Protein AF-A0A535I5S8-F1 (afdb_monomer_lite)

Secondary structure (DSSP, 8-state):
-HHHHHHHHHHHHHHHGGGS-HHHHHHHHHHHH--S-TT-HHHHHHHHHHHHHHHS-HHHHHHHHHHHHHHHHHHHHTT---BTTTB-HHHHHHHHHHHHHHHHHHSPPPTT-TTHHHHHHHHHHHHHHHHHHHHHHHHHHHHHHHHHHHHHT-

Foldseek 3Di:
DLVVLLVVLVVLLVVLVVVDDPVLVVLLVCLQVDDLDPPCSNLVSLVVLLVCCQPHDVSSSLSSNSNSLSVVLSVLLVPDDADPDPGDSVNLSVQLSVQLSVCSHDPDQDPVSPPSSVSSNVRSVVRSVVVVVVVVVVVVVVVVVVVVVVVVVD

pLDDT: mean 86.58, std 10.65, range [49.81, 97.19]

Sequence (154 aa):
MAASLAADTREAFASARAGLAQFEVDLVVRARASTNDASGERDRLLESIVVAYRFGDRQLWAAVLLDLLTPAILERLRHFRPEPPAIDLEDVRAEFVVQVLEAAATMPLPPDLRFVERRMILRAGQGVRRWLRKERRWRGNCQTLESLAEKESK

Structure (mmCIF, N/CA/C/O backbone):
data_AF-A0A535I5S8-F1
#
_entry.id   AF-A0A535I5S8-F1
#
loop_
_atom_site.group_PDB
_atom_site.id
_atom_site.type_symbol
_atom_site.label_atom_id
_atom_site.label_alt_id
_atom_site.label_comp_id
_atom_site.label_asym_id
_atom_site.label_entity_id
_atom_site.label_seq_id
_atom_site.pdbx_PDB_ins_code
_atom_site.Cartn_x
_atom_site.Cartn_y
_atom_site.Cartn_z
_atom_site.occupancy
_atom_site.B_iso_or_equiv
_atom_site.auth_seq_id
_atom_site.auth_comp_id
_atom_site.auth_asym_id
_atom_site.auth_atom_id
_atom_site.pdbx_PDB_model_num
ATOM 1 N N . MET A 1 1 ? -7.526 -3.078 -17.805 1.00 54.72 1 MET A N 1
ATOM 2 C CA . MET A 1 1 ? -6.282 -3.224 -17.011 1.00 54.72 1 MET A CA 1
ATOM 3 C C . MET A 1 1 ? -6.355 -2.565 -15.632 1.00 54.72 1 MET A C 1
ATOM 5 O O . MET A 1 1 ? -6.162 -3.280 -14.665 1.00 54.72 1 MET A O 1
ATOM 9 N N . ALA A 1 2 ? -6.738 -1.285 -15.482 1.00 56.94 2 ALA A N 1
ATOM 10 C CA . ALA A 1 2 ? -7.005 -0.693 -14.149 1.00 56.94 2 ALA A CA 1
ATOM 11 C C . ALA A 1 2 ? -8.062 -1.465 -13.323 1.00 56.94 2 ALA A C 1
ATOM 13 O O . ALA A 1 2 ? -8.002 -1.487 -12.097 1.00 56.94 2 ALA A O 1
ATOM 14 N N . ALA A 1 3 ? -8.994 -2.133 -14.012 1.00 61.84 3 ALA A N 1
ATOM 15 C CA . ALA A 1 3 ? -10.001 -2.996 -13.407 1.00 61.84 3 ALA A CA 1
ATOM 16 C C . ALA A 1 3 ? -9.427 -4.244 -12.708 1.00 61.84 3 ALA A C 1
ATOM 18 O O . ALA A 1 3 ? -10.045 -4.687 -11.751 1.00 61.84 3 ALA A O 1
ATOM 19 N N . SER A 1 4 ? -8.270 -4.780 -13.138 1.00 82.44 4 SER A N 1
ATOM 20 C CA . SER A 1 4 ? -7.675 -5.963 -12.488 1.00 82.44 4 SER A CA 1
ATOM 21 C C . SER A 1 4 ? -7.113 -5.582 -11.126 1.00 82.44 4 SER A C 1
ATOM 23 O O . SER A 1 4 ? -7.610 -6.094 -10.142 1.00 82.44 4 SER A O 1
ATOM 25 N N . LEU A 1 5 ? -6.229 -4.577 -11.025 1.00 82.88 5 LEU A N 1
ATOM 26 C CA . LEU A 1 5 ? -5.654 -4.203 -9.722 1.00 82.88 5 LEU A CA 1
ATOM 27 C C . LEU A 1 5 ? -6.728 -3.882 -8.672 1.00 82.88 5 LEU A C 1
ATOM 29 O O . LEU A 1 5 ? -6.609 -4.306 -7.532 1.00 82.88 5 LEU A O 1
ATOM 33 N N . ALA A 1 6 ? -7.772 -3.139 -9.052 1.00 86.94 6 ALA A N 1
ATOM 34 C CA . ALA A 1 6 ? -8.847 -2.801 -8.126 1.00 86.94 6 ALA A CA 1
ATOM 35 C C . ALA A 1 6 ? -9.753 -3.983 -7.765 1.00 86.94 6 ALA A C 1
ATOM 37 O O . ALA A 1 6 ? -10.361 -3.961 -6.699 1.00 86.94 6 ALA A O 1
ATOM 38 N N . ALA A 1 7 ? -9.889 -4.981 -8.640 1.00 87.56 7 ALA A N 1
ATOM 39 C CA . ALA A 1 7 ? -10.569 -6.224 -8.300 1.00 87.56 7 ALA A CA 1
ATOM 40 C C . ALA A 1 7 ? -9.692 -7.068 -7.365 1.00 87.56 7 ALA A C 1
ATOM 42 O O . ALA A 1 7 ? -10.161 -7.455 -6.299 1.00 87.56 7 ALA A O 1
ATOM 43 N N . ASP A 1 8 ? -8.412 -7.231 -7.707 1.00 89.44 8 ASP A N 1
ATOM 44 C CA . ASP A 1 8 ? -7.434 -8.033 -6.970 1.00 89.44 8 ASP A CA 1
ATOM 45 C C . ASP A 1 8 ? -7.278 -7.530 -5.524 1.00 89.44 8 ASP A C 1
ATOM 47 O O . ASP A 1 8 ? -7.319 -8.309 -4.572 1.00 89.44 8 ASP A O 1
ATOM 51 N N . THR A 1 9 ? -7.159 -6.210 -5.319 1.00 90.50 9 THR A N 1
ATOM 52 C CA . THR A 1 9 ? -7.029 -5.641 -3.966 1.00 90.50 9 THR A CA 1
ATOM 53 C C . THR A 1 9 ? -8.321 -5.728 -3.162 1.00 90.50 9 THR A C 1
ATOM 55 O O . THR A 1 9 ? -8.268 -5.984 -1.958 1.00 90.50 9 THR A O 1
ATOM 58 N N . ARG A 1 10 ? -9.487 -5.590 -3.806 1.00 89.06 10 ARG A N 1
ATOM 59 C CA . ARG A 1 10 ? -10.785 -5.779 -3.140 1.00 89.06 10 ARG A CA 1
ATOM 60 C C . ARG A 1 10 ? -11.012 -7.224 -2.725 1.00 89.06 10 ARG A C 1
ATOM 62 O O . ARG A 1 10 ? -11.540 -7.454 -1.642 1.00 89.06 10 ARG A O 1
ATOM 69 N N . GLU A 1 11 ? -10.642 -8.182 -3.569 1.00 90.62 11 GLU A N 1
ATOM 70 C CA . GLU A 1 11 ? -10.750 -9.612 -3.275 1.00 90.62 11 GLU A CA 1
ATOM 71 C C . GLU A 1 11 ? -9.792 -10.018 -2.149 1.00 90.62 11 GLU A C 1
ATOM 73 O O . GLU A 1 11 ? -10.197 -10.687 -1.192 1.00 90.62 11 GLU A O 1
ATOM 78 N N . ALA A 1 12 ? -8.551 -9.524 -2.197 1.00 89.81 12 ALA A N 1
ATOM 79 C CA . ALA A 1 12 ? -7.588 -9.702 -1.117 1.00 89.81 12 ALA A CA 1
ATOM 80 C C . ALA A 1 12 ? -8.119 -9.126 0.204 1.00 89.81 12 ALA A C 1
ATOM 82 O O . ALA A 1 12 ? -8.054 -9.791 1.238 1.00 89.81 12 ALA A O 1
ATOM 83 N N . PHE A 1 13 ? -8.707 -7.924 0.181 1.00 90.81 13 PHE A N 1
ATOM 84 C CA . PHE A 1 13 ? -9.339 -7.347 1.365 1.00 90.81 13 PHE A CA 1
ATOM 85 C C . PHE A 1 13 ? -10.549 -8.160 1.841 1.00 90.81 13 PHE A C 1
ATOM 87 O O . PHE A 1 13 ? -10.702 -8.368 3.041 1.00 90.81 13 PHE A O 1
ATOM 94 N N . ALA A 1 14 ? -11.407 -8.635 0.935 1.00 90.94 14 ALA A N 1
ATOM 95 C CA . ALA A 1 14 ? -12.563 -9.453 1.296 1.00 90.94 14 ALA A CA 1
ATOM 96 C C . ALA A 1 14 ? -12.139 -10.736 2.028 1.00 90.94 14 ALA A C 1
ATOM 98 O O . ALA A 1 14 ? -12.764 -11.103 3.022 1.00 90.94 14 ALA A O 1
ATOM 99 N N . SER A 1 15 ? -11.039 -11.351 1.589 1.00 90.56 15 SER A N 1
ATOM 100 C CA . SER A 1 15 ? -10.436 -12.515 2.247 1.00 90.56 15 SER A CA 1
ATOM 101 C C . SER A 1 15 ? -9.816 -12.149 3.601 1.00 90.56 15 SER A C 1
ATOM 103 O O . SER A 1 15 ? -10.066 -12.818 4.602 1.00 90.56 15 SER A O 1
ATOM 105 N N . ALA A 1 16 ? -9.064 -11.046 3.663 1.00 90.12 16 ALA A N 1
ATOM 106 C CA . ALA A 1 16 ? -8.422 -10.557 4.885 1.00 90.12 16 ALA A CA 1
ATOM 107 C C . ALA A 1 16 ? -9.427 -10.117 5.962 1.00 90.12 16 ALA A C 1
ATOM 109 O O . ALA A 1 16 ? -9.161 -10.252 7.155 1.00 90.12 16 ALA A O 1
ATOM 110 N N . ARG A 1 17 ? -10.608 -9.633 5.557 1.00 90.19 17 ARG A N 1
ATOM 111 C CA . ARG A 1 17 ? -11.662 -9.158 6.462 1.00 90.19 17 ARG A CA 1
ATOM 112 C C . ARG A 1 17 ? -12.113 -10.223 7.459 1.00 90.19 17 ARG A C 1
ATOM 114 O O . ARG A 1 17 ? -12.493 -9.864 8.566 1.00 90.19 17 ARG A O 1
ATOM 121 N N . ALA A 1 18 ? -12.061 -11.504 7.096 1.00 89.81 18 ALA A N 1
ATOM 122 C CA . ALA A 1 18 ? -12.415 -12.596 8.003 1.00 89.81 18 ALA A CA 1
ATOM 123 C C . ALA A 1 18 ? -11.459 -12.721 9.206 1.00 89.81 18 ALA A C 1
ATOM 125 O O . ALA A 1 18 ? -11.855 -13.253 10.238 1.00 89.81 18 ALA A O 1
ATOM 126 N N . GLY A 1 19 ? -10.222 -12.228 9.080 1.00 89.62 19 GLY A N 1
ATOM 127 C CA . GLY A 1 19 ? -9.234 -12.208 10.160 1.00 89.62 19 GLY A CA 1
ATOM 128 C C . GLY A 1 19 ? -9.250 -10.935 11.011 1.00 89.62 19 GLY A C 1
ATOM 129 O O . GLY A 1 19 ? -8.500 -10.863 11.978 1.00 89.62 19 GLY A O 1
ATOM 130 N N . LEU A 1 20 ? -10.067 -9.937 10.657 1.00 91.50 20 LEU A N 1
ATOM 131 C CA . LEU A 1 20 ? -10.168 -8.674 11.389 1.00 91.50 20 LEU A CA 1
ATOM 132 C C . LEU A 1 20 ? -11.201 -8.759 12.511 1.00 91.50 20 LEU A C 1
ATOM 134 O O . LEU A 1 20 ? -12.319 -9.244 12.319 1.00 91.50 20 LEU A O 1
ATOM 138 N N . ALA A 1 21 ? -10.870 -8.187 13.663 1.00 93.38 21 ALA A N 1
ATOM 139 C CA . ALA A 1 21 ? -11.846 -7.912 14.704 1.00 93.38 21 ALA A CA 1
ATOM 140 C C . ALA A 1 21 ? -12.815 -6.798 14.268 1.00 93.38 21 ALA A C 1
ATOM 142 O O . ALA A 1 21 ? -12.489 -5.943 13.441 1.00 93.38 21 ALA A O 1
ATOM 143 N N . GLN A 1 22 ? -14.010 -6.752 14.867 1.00 91.12 22 GLN A N 1
ATOM 144 C CA . GLN A 1 22 ? -15.048 -5.789 14.473 1.00 91.12 22 GLN A CA 1
ATOM 145 C C . GLN A 1 22 ? -14.568 -4.329 14.542 1.00 91.12 22 GLN A C 1
ATOM 147 O O . GLN A 1 22 ? -14.812 -3.562 13.616 1.00 91.12 22 GLN A O 1
ATOM 152 N N . PHE A 1 23 ? -13.822 -3.958 15.588 1.00 92.06 23 PHE A N 1
ATOM 153 C CA . PHE A 1 23 ? -13.296 -2.596 15.727 1.00 92.06 23 PHE A CA 1
ATOM 154 C C . PHE A 1 23 ? -12.279 -2.234 14.627 1.00 92.06 23 PHE A C 1
ATOM 156 O O . PHE A 1 23 ? -12.177 -1.073 14.232 1.00 92.06 23 PHE A O 1
ATOM 163 N N . GLU A 1 24 ? -11.538 -3.215 14.105 1.00 93.94 24 GLU A N 1
ATOM 164 C CA . GLU A 1 24 ? -10.590 -3.026 13.005 1.00 93.94 24 GLU A CA 1
ATOM 165 C C . GLU A 1 24 ? -11.328 -2.894 11.670 1.00 93.94 24 GLU A C 1
ATOM 167 O O . GLU A 1 24 ? -10.976 -2.059 10.839 1.00 93.94 24 GLU A O 1
ATOM 172 N N . VAL A 1 25 ? -12.409 -3.656 11.479 1.00 92.06 25 VAL A N 1
ATOM 173 C CA . VAL A 1 25 ? -13.310 -3.474 10.333 1.00 92.06 25 VAL A CA 1
ATOM 174 C C . VAL A 1 25 ? -13.904 -2.063 10.342 1.00 92.06 25 VAL A C 1
ATOM 176 O O . VAL A 1 25 ? -13.891 -1.389 9.310 1.00 92.06 25 VAL A O 1
ATOM 179 N N . ASP A 1 26 ? -14.367 -1.586 11.498 1.00 92.75 26 ASP A N 1
ATOM 180 C CA . ASP A 1 26 ? -14.935 -0.243 11.647 1.00 92.75 26 ASP A CA 1
ATOM 181 C C . ASP A 1 26 ? -13.895 0.850 11.346 1.00 92.75 26 ASP A C 1
ATOM 183 O O . ASP A 1 26 ? -14.205 1.834 10.665 1.00 92.75 26 ASP A O 1
ATOM 187 N N . LEU A 1 27 ? -12.641 0.656 11.778 1.00 93.44 27 LEU A N 1
ATOM 188 C CA . LEU A 1 27 ? -11.513 1.525 11.428 1.00 93.44 27 LEU A CA 1
ATOM 189 C C . LEU A 1 27 ? -11.348 1.637 9.904 1.00 93.44 27 LEU A C 1
ATOM 191 O O . LEU A 1 27 ? -11.249 2.746 9.375 1.00 93.44 27 LEU A O 1
ATOM 195 N N . VAL A 1 28 ? -11.363 0.509 9.187 1.00 92.38 28 VAL A N 1
ATOM 196 C CA . VAL A 1 28 ? -11.208 0.482 7.722 1.00 92.38 28 VAL A CA 1
ATOM 197 C C . VAL A 1 28 ? -12.399 1.125 7.013 1.00 92.38 28 VAL A C 1
ATOM 199 O O . VAL A 1 28 ? -12.214 1.885 6.060 1.00 92.38 28 VAL A O 1
ATOM 202 N N . VAL A 1 29 ? -13.625 0.870 7.475 1.00 91.50 29 VAL A N 1
ATOM 203 C CA . VAL A 1 29 ? -14.835 1.489 6.909 1.00 91.50 29 VAL A CA 1
ATOM 204 C C . VAL A 1 29 ? -14.781 3.009 7.055 1.00 91.50 29 VAL A C 1
ATOM 206 O O . VAL A 1 29 ? -15.020 3.726 6.081 1.00 91.50 29 VAL A O 1
ATOM 209 N N . ARG A 1 30 ? -14.386 3.514 8.229 1.00 92.00 30 ARG A N 1
ATOM 210 C CA . ARG A 1 30 ? -14.181 4.952 8.453 1.00 92.00 30 ARG A CA 1
ATOM 211 C C . ARG A 1 30 ? -13.059 5.511 7.584 1.00 92.00 30 ARG A C 1
ATOM 213 O O . ARG A 1 30 ? -13.208 6.587 7.009 1.00 92.00 30 ARG A O 1
ATOM 220 N N . ALA A 1 31 ? -11.959 4.775 7.427 1.00 91.25 31 ALA A N 1
ATOM 221 C CA . ALA A 1 31 ? -10.864 5.182 6.552 1.00 91.25 31 ALA A CA 1
ATOM 222 C C . ALA A 1 31 ? -11.322 5.297 5.090 1.00 91.25 31 ALA A C 1
ATOM 224 O O . ALA A 1 31 ? -10.929 6.235 4.407 1.00 91.25 31 ALA A O 1
ATOM 225 N N . ARG A 1 32 ? -12.196 4.404 4.607 1.00 88.06 32 ARG A N 1
ATOM 226 C CA . ARG A 1 32 ? -12.787 4.500 3.259 1.00 88.06 32 ARG A CA 1
ATOM 227 C C . ARG A 1 32 ? -13.765 5.666 3.112 1.00 88.06 32 ARG A C 1
ATOM 229 O O . ARG A 1 32 ? -13.790 6.286 2.055 1.00 88.06 32 ARG A O 1
ATOM 236 N N . ALA A 1 33 ? -14.580 5.925 4.134 1.00 87.44 33 ALA A N 1
ATOM 237 C CA . ALA A 1 33 ? -15.602 6.970 4.101 1.00 87.44 33 ALA A CA 1
ATOM 238 C C . ALA A 1 33 ? -15.020 8.383 4.278 1.00 87.44 33 ALA A C 1
ATOM 240 O O . ALA A 1 33 ? -15.576 9.348 3.757 1.00 87.44 33 ALA A O 1
ATOM 241 N N . SER A 1 34 ? -13.903 8.509 4.999 1.00 84.81 34 SER A N 1
ATOM 242 C CA . SER A 1 34 ? -13.230 9.790 5.208 1.00 84.81 34 SER A CA 1
ATOM 243 C C . SER A 1 34 ? -12.589 10.316 3.922 1.00 84.81 34 SER A C 1
ATOM 245 O O . SER A 1 34 ? -11.951 9.587 3.154 1.00 84.81 34 SER A O 1
ATOM 247 N N . THR A 1 35 ? -12.730 11.623 3.706 1.00 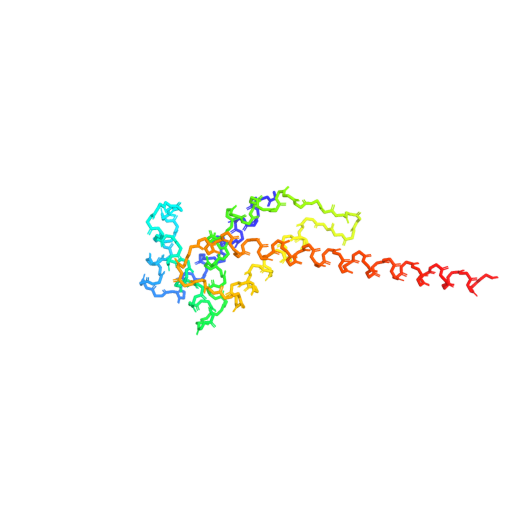75.50 35 THR A N 1
ATOM 248 C CA . THR A 1 35 ? -12.024 12.349 2.645 1.00 75.50 35 THR A CA 1
ATOM 249 C C . THR A 1 35 ? -10.794 13.056 3.222 1.00 75.50 35 THR A C 1
ATOM 251 O O . THR A 1 35 ? -10.663 13.199 4.436 1.00 75.50 35 THR A O 1
ATOM 254 N N . ASN A 1 36 ? -9.861 13.484 2.363 1.00 64.88 36 ASN A N 1
ATOM 255 C CA . ASN A 1 36 ? -8.724 14.333 2.758 1.00 64.88 36 ASN A CA 1
ATOM 256 C C . ASN A 1 36 ? -9.193 15.781 3.016 1.00 64.88 36 ASN A C 1
ATOM 258 O O . ASN A 1 36 ? -8.734 16.718 2.361 1.00 64.88 36 ASN A O 1
ATOM 262 N N . ASP A 1 37 ? -10.160 15.957 3.911 1.00 66.75 37 ASP A N 1
ATOM 263 C CA . ASP A 1 37 ? -10.636 17.268 4.331 1.00 66.75 37 ASP A CA 1
ATOM 264 C C . ASP A 1 37 ? -9.707 17.892 5.392 1.00 66.75 37 ASP A C 1
ATOM 266 O O . ASP A 1 37 ? -8.719 17.301 5.841 1.00 66.75 37 ASP A O 1
ATOM 270 N N . ALA A 1 38 ? -10.007 19.127 5.794 1.00 63.00 38 ALA A N 1
ATOM 271 C CA . ALA A 1 38 ? -9.182 19.875 6.741 1.00 63.00 38 ALA A CA 1
ATOM 272 C C . ALA A 1 38 ? -9.097 19.234 8.145 1.00 63.00 38 ALA A C 1
ATOM 274 O O . ALA A 1 38 ? -8.257 19.654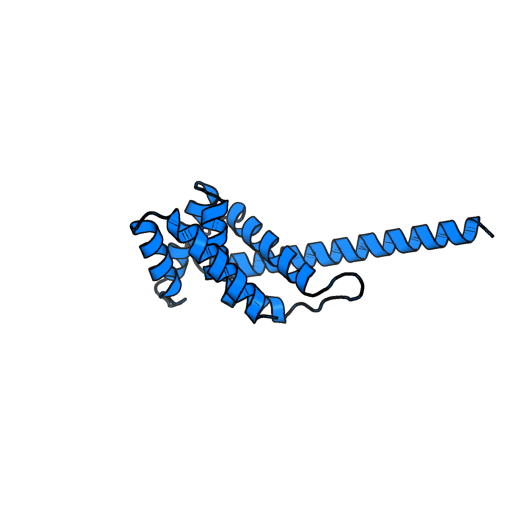 8.943 1.00 63.00 38 ALA A O 1
ATOM 275 N N . SER A 1 39 ? -9.934 18.236 8.463 1.00 73.06 39 SER A N 1
ATOM 276 C CA . SER A 1 39 ? -9.974 17.601 9.786 1.00 73.06 39 SER A CA 1
ATOM 277 C C . SER A 1 39 ? -8.742 16.732 10.074 1.00 73.06 39 SER A C 1
ATOM 279 O O . SER A 1 39 ? -8.407 16.498 11.242 1.00 73.06 39 SER A O 1
ATOM 281 N N . GLY A 1 40 ? -8.062 16.251 9.024 1.00 82.44 40 GLY A N 1
ATOM 282 C CA . GLY A 1 40 ? -6.964 15.288 9.139 1.00 82.44 40 GLY A CA 1
ATOM 283 C C . GLY A 1 40 ? -7.409 13.911 9.645 1.00 82.44 40 GLY A C 1
ATOM 284 O O . GLY A 1 40 ? -6.568 13.114 10.056 1.00 82.44 40 GLY A O 1
ATOM 285 N N . GLU A 1 41 ? -8.714 13.613 9.652 1.00 87.50 41 GLU A N 1
ATOM 286 C CA . GLU A 1 41 ? -9.235 12.329 10.127 1.00 87.50 41 GLU A CA 1
ATOM 287 C C . GLU A 1 41 ? -8.694 11.164 9.292 1.00 87.50 41 GLU A C 1
ATOM 289 O O . GLU A 1 41 ? -8.173 10.198 9.854 1.00 87.50 41 GLU A O 1
ATOM 294 N N . ARG A 1 42 ? -8.736 11.279 7.959 1.00 89.56 42 ARG A N 1
ATOM 295 C CA . ARG A 1 42 ? -8.220 10.246 7.048 1.00 89.56 42 ARG A CA 1
ATOM 296 C C . ARG A 1 42 ? -6.755 9.916 7.320 1.00 89.56 42 ARG A C 1
ATOM 298 O O . ARG A 1 42 ? -6.374 8.750 7.321 1.00 89.56 42 ARG A O 1
ATOM 305 N N . ASP A 1 43 ? -5.952 10.935 7.585 1.00 90.69 43 ASP A N 1
ATOM 306 C CA . ASP A 1 43 ? -4.529 10.800 7.876 1.00 90.69 43 ASP A CA 1
ATOM 307 C C . ASP A 1 43 ? -4.273 10.028 9.187 1.00 90.69 43 ASP A C 1
ATOM 309 O O . ASP A 1 43 ? -3.432 9.130 9.208 1.00 90.69 43 ASP A O 1
ATOM 313 N N . ARG A 1 44 ? -5.042 10.296 10.254 1.00 91.00 44 ARG A N 1
ATOM 314 C CA . ARG A 1 44 ? -4.962 9.547 11.530 1.00 91.00 44 ARG A CA 1
ATOM 315 C C . ARG A 1 44 ? -5.442 8.102 11.392 1.00 91.00 44 ARG A C 1
ATOM 317 O O . ARG A 1 44 ? -4.879 7.185 11.991 1.00 91.00 44 ARG A O 1
ATOM 324 N N . LEU A 1 45 ? -6.492 7.885 10.601 1.00 93.69 45 LEU A N 1
ATOM 325 C CA . LEU A 1 45 ? -6.994 6.541 10.315 1.00 93.69 45 LEU A CA 1
ATOM 326 C C . LEU A 1 45 ? -5.953 5.741 9.522 1.00 93.69 45 LEU A C 1
ATOM 328 O O . LEU A 1 45 ? -5.647 4.607 9.880 1.00 93.69 45 LEU A O 1
ATOM 332 N N . LEU A 1 46 ? -5.350 6.346 8.494 1.00 93.88 46 LEU A N 1
ATOM 333 C CA . LEU A 1 46 ? -4.263 5.733 7.731 1.00 93.88 46 LEU A CA 1
ATOM 334 C C . LEU A 1 46 ? -3.031 5.462 8.591 1.00 93.88 46 LEU A C 1
ATOM 336 O O . LEU A 1 46 ? -2.422 4.408 8.443 1.00 93.88 46 LEU A O 1
ATOM 340 N N . GLU A 1 47 ? -2.675 6.367 9.499 1.00 93.44 47 GLU A N 1
ATOM 341 C CA . GLU A 1 47 ? -1.603 6.136 10.466 1.00 93.44 47 GLU A CA 1
ATOM 342 C C . GLU A 1 47 ? -1.869 4.877 11.298 1.00 93.44 47 GLU A C 1
ATOM 344 O O . GLU A 1 47 ? -1.019 3.992 11.353 1.00 93.44 47 GLU A O 1
ATOM 349 N N . SER A 1 48 ? -3.066 4.762 11.879 1.00 94.62 48 SER A N 1
ATOM 350 C CA . SER A 1 48 ? -3.462 3.602 12.687 1.00 94.62 48 SER A CA 1
ATOM 351 C C . SER A 1 48 ? -3.330 2.297 11.896 1.00 94.62 48 SER A C 1
ATOM 353 O O . SER A 1 48 ? -2.815 1.303 12.405 1.00 94.62 48 SER A O 1
ATOM 355 N N . ILE A 1 49 ? -3.715 2.317 10.619 1.00 95.56 49 ILE A N 1
ATOM 356 C CA . ILE A 1 49 ? -3.603 1.171 9.708 1.00 95.56 49 ILE A CA 1
ATOM 357 C C . ILE A 1 49 ? -2.138 0.862 9.369 1.00 95.56 49 ILE A C 1
ATOM 359 O O . ILE A 1 49 ? -1.751 -0.302 9.321 1.00 95.56 49 ILE A O 1
ATOM 363 N N . VAL A 1 50 ? -1.293 1.880 9.181 1.00 95.75 50 VAL A N 1
ATOM 364 C CA . VAL A 1 50 ? 0.155 1.704 8.969 1.00 95.75 50 VAL A CA 1
ATOM 365 C C . VAL A 1 50 ? 0.829 1.127 10.216 1.00 95.75 50 VAL A C 1
ATOM 367 O O . VAL A 1 50 ? 1.694 0.261 10.099 1.00 95.75 50 VAL A O 1
ATOM 370 N N . VAL A 1 51 ? 0.440 1.571 11.411 1.00 95.25 51 VAL A N 1
ATOM 371 C CA . VAL A 1 51 ? 0.928 1.018 12.682 1.00 95.25 51 VAL A CA 1
ATOM 372 C C . VAL A 1 51 ? 0.506 -0.445 12.810 1.00 95.25 51 VAL A C 1
ATOM 374 O O . VAL A 1 51 ? 1.356 -1.298 13.067 1.00 95.25 51 VAL A O 1
ATOM 377 N N . ALA A 1 52 ? -0.761 -0.761 12.539 1.00 95.75 52 ALA A N 1
ATOM 378 C CA . ALA A 1 52 ? -1.253 -2.135 12.551 1.00 95.75 52 ALA A CA 1
ATOM 379 C C . ALA A 1 52 ? -0.523 -3.019 11.523 1.00 95.75 52 ALA A C 1
ATOM 381 O O . ALA A 1 52 ? -0.126 -4.135 11.841 1.00 95.75 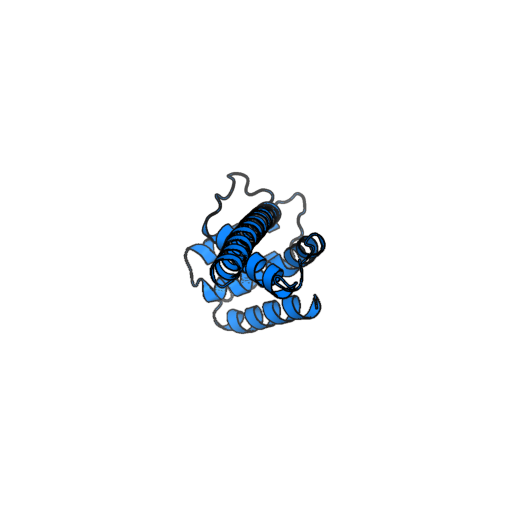52 ALA A O 1
ATOM 382 N N . TYR A 1 53 ? -0.214 -2.487 10.337 1.00 96.75 53 TYR A N 1
ATOM 383 C CA . TYR A 1 53 ? 0.619 -3.170 9.346 1.00 96.75 53 TYR A CA 1
ATOM 384 C C . TYR A 1 53 ? 2.051 -3.438 9.832 1.00 96.75 53 TYR A C 1
ATOM 386 O O . TYR A 1 53 ? 2.617 -4.492 9.549 1.00 96.75 53 TYR A O 1
ATOM 394 N N . ARG A 1 54 ? 2.664 -2.510 10.571 1.00 96.38 54 ARG A N 1
ATOM 395 C CA . ARG A 1 54 ? 4.047 -2.669 11.055 1.00 96.38 54 ARG A CA 1
ATOM 396 C C . ARG A 1 54 ? 4.183 -3.703 12.161 1.00 96.38 54 ARG A C 1
ATOM 398 O O . ARG A 1 54 ? 5.194 -4.408 12.184 1.00 96.38 54 ARG A O 1
ATOM 405 N N . PHE A 1 55 ? 3.210 -3.744 13.068 1.00 95.31 55 PHE A N 1
ATOM 406 C CA . PHE A 1 55 ? 3.308 -4.481 14.330 1.00 95.31 55 PHE A CA 1
ATOM 407 C C . PHE A 1 55 ? 2.330 -5.656 14.456 1.00 95.31 55 PHE A C 1
ATOM 409 O O . PHE A 1 55 ? 2.480 -6.457 15.373 1.00 95.31 55 PHE A O 1
ATOM 416 N N . GLY A 1 56 ? 1.346 -5.767 13.564 1.00 92.75 56 GLY A N 1
ATOM 417 C CA . GLY A 1 56 ? 0.376 -6.859 13.520 1.00 92.75 56 GLY A CA 1
ATOM 418 C C . GLY A 1 56 ? 0.660 -7.875 12.412 1.00 92.75 56 GLY A C 1
ATOM 419 O O . GLY A 1 56 ? 1.791 -8.024 11.942 1.00 92.75 56 GLY A O 1
ATOM 420 N N . ASP A 1 57 ? -0.393 -8.571 11.977 1.00 94.06 57 ASP A N 1
ATOM 421 C CA . ASP A 1 57 ? -0.329 -9.493 10.841 1.00 94.06 57 ASP A CA 1
ATOM 422 C C . ASP A 1 57 ? -0.116 -8.718 9.532 1.00 94.06 57 ASP A C 1
ATOM 424 O O . ASP A 1 57 ? -1.028 -8.100 8.974 1.00 94.06 57 ASP A O 1
ATOM 428 N N . ARG A 1 58 ? 1.120 -8.755 9.030 1.00 93.62 58 ARG A N 1
ATOM 429 C CA . ARG A 1 58 ? 1.514 -8.039 7.813 1.00 93.62 58 ARG A CA 1
ATOM 430 C C . ARG A 1 58 ? 0.711 -8.452 6.593 1.00 93.62 58 ARG A C 1
ATOM 432 O O . ARG A 1 58 ? 0.441 -7.593 5.760 1.00 93.62 58 ARG A O 1
ATOM 439 N N . GLN A 1 59 ? 0.370 -9.730 6.451 1.00 92.31 59 GLN A N 1
ATOM 440 C CA . GLN A 1 59 ? -0.331 -10.208 5.264 1.00 92.31 59 GLN A CA 1
ATOM 441 C C . GLN A 1 59 ? -1.762 -9.678 5.254 1.00 92.31 59 GLN A C 1
ATOM 443 O O . GLN A 1 59 ? -2.225 -9.156 4.237 1.00 92.31 59 GLN A O 1
ATOM 448 N N . LEU A 1 60 ? -2.419 -9.735 6.411 1.00 94.88 60 LEU A N 1
ATOM 449 C CA . LEU A 1 60 ? -3.752 -9.189 6.595 1.00 94.88 60 LEU A CA 1
ATOM 450 C C . LEU A 1 60 ? -3.766 -7.680 6.318 1.00 94.88 60 LEU A C 1
ATOM 452 O O . LEU A 1 60 ? -4.533 -7.186 5.488 1.00 94.88 60 LEU A O 1
ATOM 456 N N . TRP A 1 61 ? -2.898 -6.930 6.998 1.00 96.12 61 TRP A N 1
ATOM 457 C CA . TRP A 1 61 ? -2.914 -5.470 6.933 1.00 96.12 61 TRP A CA 1
ATOM 458 C C . TRP A 1 61 ? -2.352 -4.919 5.618 1.00 96.12 61 TRP A C 1
ATOM 460 O O . TRP A 1 61 ? -2.733 -3.821 5.212 1.00 96.12 61 TRP A O 1
ATOM 470 N N . ALA A 1 62 ? -1.521 -5.682 4.897 1.00 96.06 62 ALA A N 1
ATOM 471 C CA . ALA A 1 62 ? -1.132 -5.352 3.527 1.00 96.06 62 ALA A CA 1
ATOM 472 C C . ALA A 1 62 ? -2.351 -5.304 2.600 1.00 96.06 62 ALA A C 1
ATOM 474 O O . ALA A 1 62 ? -2.490 -4.352 1.834 1.00 96.06 62 ALA A O 1
ATOM 475 N N . ALA A 1 63 ? -3.257 -6.284 2.690 1.00 95.50 63 ALA A N 1
ATOM 476 C CA . ALA A 1 63 ? -4.470 -6.308 1.873 1.00 95.50 63 ALA A CA 1
ATOM 477 C C . ALA A 1 63 ? -5.366 -5.090 2.156 1.00 95.50 63 ALA A C 1
ATOM 479 O O . ALA A 1 63 ? -5.833 -4.432 1.227 1.00 95.50 63 ALA A O 1
ATOM 480 N N . VAL A 1 64 ? -5.531 -4.738 3.436 1.00 95.38 64 VAL A N 1
ATOM 481 C CA . VAL A 1 64 ? -6.259 -3.534 3.873 1.00 95.38 64 VAL A CA 1
ATOM 482 C C . VAL A 1 64 ? -5.637 -2.261 3.296 1.00 95.38 64 VAL A C 1
ATOM 484 O O . VAL A 1 64 ? -6.330 -1.422 2.717 1.00 95.38 64 VAL A O 1
ATOM 487 N N . LEU A 1 65 ? -4.322 -2.109 3.449 1.00 95.88 65 LEU A N 1
ATOM 488 C CA . LEU A 1 65 ? -3.597 -0.915 3.032 1.00 95.88 65 LEU A CA 1
ATOM 489 C C . LEU A 1 65 ? -3.618 -0.751 1.507 1.00 95.88 65 LEU A C 1
ATOM 491 O O . LEU A 1 65 ? -3.839 0.353 1.009 1.00 95.88 65 LEU A O 1
ATOM 495 N N . LEU A 1 66 ? -3.443 -1.838 0.754 1.00 95.69 66 LEU A N 1
ATOM 496 C CA . LEU A 1 66 ? -3.488 -1.802 -0.706 1.00 95.69 66 LEU A CA 1
ATOM 497 C C . LEU A 1 66 ? -4.877 -1.470 -1.234 1.00 95.69 66 LEU A C 1
ATOM 499 O O . LEU A 1 66 ? -4.984 -0.654 -2.148 1.00 95.69 66 LEU A O 1
ATOM 503 N N . ASP A 1 67 ? -5.935 -2.035 -0.660 1.00 94.69 67 ASP A N 1
ATOM 504 C CA . ASP A 1 67 ? -7.303 -1.685 -1.036 1.00 94.69 67 ASP A CA 1
ATOM 505 C C . ASP A 1 67 ? -7.584 -0.186 -0.824 1.00 94.69 67 ASP A C 1
ATOM 507 O O . ASP A 1 67 ? -8.010 0.501 -1.757 1.00 94.69 67 ASP A O 1
ATOM 511 N N . LEU A 1 68 ? -7.236 0.356 0.349 1.00 93.62 68 LEU A N 1
ATOM 512 C CA . LEU A 1 68 ? -7.437 1.773 0.674 1.00 93.62 68 LEU A CA 1
ATOM 513 C C . LEU A 1 68 ? -6.676 2.722 -0.252 1.00 93.62 68 LEU A C 1
ATOM 515 O O . LEU A 1 68 ? -7.175 3.797 -0.596 1.00 93.62 68 LEU A O 1
ATOM 519 N N . LEU A 1 69 ? -5.460 2.338 -0.640 1.00 94.00 69 LEU A N 1
ATOM 520 C CA . LEU A 1 69 ? -4.584 3.151 -1.479 1.00 94.00 69 LEU A CA 1
ATOM 521 C C . LEU A 1 69 ? -4.787 2.907 -2.972 1.00 94.00 69 LEU A C 1
ATOM 523 O O . LEU A 1 69 ? -4.251 3.669 -3.778 1.00 94.00 69 LEU A O 1
ATOM 527 N N . THR A 1 70 ? -5.554 1.886 -3.362 1.00 93.25 70 THR A N 1
ATOM 528 C CA . THR A 1 70 ? -5.762 1.500 -4.765 1.00 93.25 70 THR A CA 1
ATOM 529 C C . THR A 1 70 ? -6.129 2.690 -5.660 1.00 93.25 70 THR A C 1
ATOM 531 O O . THR A 1 70 ? -5.500 2.832 -6.711 1.00 93.25 70 THR A O 1
ATOM 534 N N . PRO A 1 71 ? -7.058 3.594 -5.283 1.00 91.44 71 PRO A N 1
ATOM 535 C CA . PRO A 1 71 ? -7.372 4.759 -6.112 1.00 91.44 71 PRO A CA 1
ATOM 536 C C . PRO A 1 71 ? -6.152 5.658 -6.369 1.00 91.44 71 PRO A C 1
ATOM 538 O O . PRO A 1 71 ? -5.892 6.044 -7.509 1.00 91.44 71 PRO A O 1
ATOM 541 N N . ALA A 1 72 ? -5.362 5.940 -5.330 1.00 91.94 72 ALA A N 1
ATOM 542 C CA . ALA A 1 72 ? -4.174 6.783 -5.430 1.00 91.94 72 ALA A CA 1
ATOM 543 C C . ALA A 1 72 ? -3.026 6.091 -6.188 1.00 91.94 72 ALA A C 1
ATOM 545 O O . ALA A 1 72 ? -2.289 6.744 -6.933 1.00 91.94 72 ALA A O 1
ATOM 546 N N . ILE A 1 73 ? -2.892 4.768 -6.044 1.00 93.31 73 ILE A N 1
ATOM 547 C CA . ILE A 1 73 ? -1.951 3.945 -6.815 1.00 93.31 73 ILE A CA 1
ATOM 548 C C . ILE A 1 73 ? -2.298 4.018 -8.303 1.00 93.31 73 ILE A C 1
ATOM 550 O O . ILE A 1 73 ? -1.431 4.336 -9.115 1.00 93.31 73 ILE A O 1
ATOM 554 N N . LEU A 1 74 ? -3.562 3.777 -8.664 1.00 91.56 74 LEU A N 1
ATOM 555 C CA . LEU A 1 74 ? -4.021 3.817 -10.053 1.00 91.56 74 LEU A CA 1
ATOM 556 C C . LEU A 1 74 ? -3.811 5.191 -10.687 1.00 91.56 74 LEU A C 1
ATOM 558 O O . LEU A 1 74 ? -3.332 5.269 -11.818 1.00 91.56 74 LEU A O 1
ATOM 562 N N . GLU A 1 75 ? -4.114 6.266 -9.957 1.00 91.94 75 GLU A N 1
ATOM 563 C CA . GLU A 1 75 ? -3.849 7.625 -10.426 1.00 91.94 75 GLU A CA 1
ATOM 564 C C . GLU A 1 75 ? -2.353 7.835 -10.677 1.00 91.94 75 GLU A C 1
ATOM 566 O O . GLU A 1 75 ? -1.945 8.352 -11.717 1.00 91.94 75 GLU A O 1
ATOM 571 N N . ARG A 1 76 ? -1.499 7.355 -9.765 1.00 91.62 76 ARG A N 1
ATOM 572 C CA . ARG A 1 76 ? -0.054 7.518 -9.903 1.00 91.62 76 ARG A CA 1
ATOM 573 C C . ARG A 1 76 ? 0.540 6.693 -11.044 1.00 91.62 76 ARG A C 1
ATOM 575 O O . ARG A 1 76 ? 1.457 7.179 -11.710 1.00 91.62 76 ARG A O 1
ATOM 582 N N . LEU A 1 77 ? 0.028 5.485 -11.279 1.00 90.56 77 LEU A N 1
ATOM 583 C CA . LEU A 1 77 ? 0.488 4.583 -12.338 1.00 90.56 77 LEU A CA 1
ATOM 584 C C . LEU A 1 77 ? 0.304 5.176 -13.742 1.00 90.56 77 LEU A C 1
ATOM 586 O O . LEU A 1 77 ? 1.135 4.921 -14.609 1.00 90.56 77 LEU A O 1
ATOM 590 N N . ARG A 1 78 ? -0.691 6.052 -13.952 1.00 89.56 78 ARG A N 1
ATOM 591 C CA . ARG A 1 78 ? -0.912 6.764 -15.232 1.00 89.56 78 ARG A CA 1
ATOM 592 C C . ARG A 1 78 ? 0.289 7.595 -15.693 1.00 89.56 78 ARG A C 1
ATOM 594 O O . ARG A 1 78 ? 0.403 7.916 -16.872 1.00 89.56 78 ARG A O 1
ATOM 601 N N . HIS A 1 79 ? 1.183 7.958 -14.775 1.00 88.62 79 HIS A N 1
ATOM 602 C CA . HIS A 1 79 ? 2.374 8.749 -15.082 1.00 88.62 79 HIS A CA 1
ATOM 603 C C . HIS A 1 79 ? 3.605 7.914 -15.441 1.00 88.62 79 HIS A C 1
ATOM 605 O O . HIS A 1 79 ? 4.645 8.488 -15.773 1.00 88.62 79 HIS A O 1
ATOM 611 N N . PHE A 1 80 ? 3.526 6.587 -15.354 1.00 85.06 80 PHE A N 1
ATOM 612 C CA . PHE A 1 80 ? 4.614 5.712 -15.763 1.00 85.06 80 PHE A CA 1
ATOM 613 C C . PHE A 1 80 ? 4.406 5.261 -17.205 1.00 85.06 80 PHE A C 1
ATOM 615 O O . PHE A 1 80 ? 3.310 4.875 -17.602 1.00 85.06 80 PHE A O 1
ATOM 622 N N . ARG A 1 81 ? 5.481 5.323 -17.992 1.00 78.88 81 ARG A N 1
ATOM 623 C CA . ARG A 1 81 ? 5.529 4.737 -19.330 1.00 78.88 81 ARG A CA 1
ATOM 624 C C . ARG A 1 81 ? 6.381 3.471 -19.245 1.00 78.88 81 ARG A C 1
ATOM 626 O O . ARG A 1 81 ? 7.554 3.610 -18.893 1.00 78.88 81 ARG A O 1
ATOM 633 N N . PRO A 1 82 ? 5.815 2.277 -19.487 1.00 76.94 82 PRO A N 1
ATOM 634 C CA . PRO A 1 82 ? 6.616 1.063 -19.595 1.00 76.94 82 PRO A CA 1
ATOM 635 C C . PRO A 1 82 ? 7.577 1.175 -20.788 1.00 76.94 82 PRO A C 1
ATOM 637 O O . PRO A 1 82 ? 7.324 1.940 -21.723 1.00 76.94 82 PRO A O 1
ATOM 640 N N . GLU A 1 83 ? 8.672 0.418 -20.750 1.00 74.75 83 GLU A N 1
ATOM 641 C CA . GLU A 1 83 ? 9.673 0.345 -21.823 1.00 74.75 83 GLU A CA 1
ATOM 642 C C . GLU A 1 83 ? 9.733 -1.104 -22.355 1.00 74.75 83 GLU A C 1
ATOM 644 O O . GLU A 1 83 ? 10.589 -1.893 -21.931 1.00 74.75 83 GLU A O 1
ATOM 649 N N . PRO A 1 84 ? 8.813 -1.487 -23.267 1.00 69.12 84 PRO A N 1
ATOM 650 C CA . PRO A 1 84 ? 8.834 -2.798 -23.909 1.00 69.12 84 PRO A CA 1
ATOM 651 C C . PRO A 1 84 ? 10.110 -2.993 -24.749 1.00 69.12 84 PRO A C 1
ATOM 653 O O . PRO A 1 84 ? 10.649 -2.010 -25.263 1.00 69.12 84 PRO A O 1
ATOM 656 N N . PRO A 1 85 ? 10.591 -4.236 -24.941 1.00 71.25 85 PRO A N 1
ATOM 657 C CA . PRO A 1 85 ? 9.945 -5.505 -24.583 1.00 71.25 85 PRO A CA 1
ATOM 658 C C . PRO A 1 85 ? 10.209 -5.980 -23.150 1.00 71.25 85 PRO A C 1
ATOM 660 O O . PRO A 1 85 ? 9.649 -6.987 -22.743 1.00 71.25 85 PRO A O 1
ATOM 663 N N . ALA A 1 86 ? 11.083 -5.310 -22.401 1.00 77.25 86 ALA A N 1
ATOM 664 C CA . ALA A 1 86 ? 11.663 -5.910 -21.205 1.00 77.25 86 ALA A CA 1
ATOM 665 C C . ALA A 1 86 ? 11.117 -5.354 -19.876 1.00 77.25 86 ALA A C 1
ATOM 667 O O . ALA A 1 86 ? 11.468 -5.888 -18.832 1.00 77.25 86 ALA A O 1
ATOM 668 N N . ILE A 1 87 ? 10.316 -4.281 -19.881 1.00 82.44 87 ILE A N 1
ATOM 669 C CA . ILE A 1 87 ? 9.455 -3.901 -18.744 1.00 82.44 87 ILE A CA 1
ATOM 670 C C . ILE A 1 87 ? 8.069 -3.603 -19.291 1.00 82.44 87 ILE A C 1
ATOM 672 O O . ILE A 1 87 ? 7.908 -2.655 -20.073 1.00 82.44 87 ILE A O 1
ATOM 676 N N . ASP A 1 88 ? 7.076 -4.361 -18.849 1.00 87.44 88 ASP A N 1
ATOM 677 C CA . ASP A 1 88 ? 5.684 -4.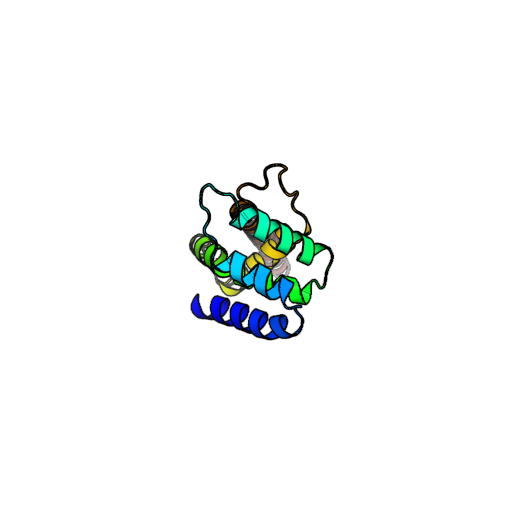079 -19.158 1.00 87.44 88 ASP A CA 1
ATOM 678 C C . ASP A 1 88 ? 4.990 -3.273 -18.041 1.00 87.44 88 ASP A C 1
ATOM 680 O O . ASP A 1 88 ? 5.601 -2.779 -17.086 1.00 87.44 88 ASP A O 1
ATOM 684 N N . LEU A 1 89 ? 3.690 -3.029 -18.210 1.00 85.44 89 LEU A N 1
ATOM 685 C CA . LEU A 1 89 ? 2.906 -2.277 -17.233 1.00 85.44 89 LEU A CA 1
ATOM 686 C C . LEU A 1 89 ? 2.615 -3.095 -15.963 1.00 85.44 89 LEU A C 1
ATOM 688 O O . LEU A 1 89 ? 2.411 -2.506 -14.898 1.00 85.44 89 LEU A O 1
ATOM 692 N N . GLU A 1 90 ? 2.571 -4.422 -16.065 1.00 87.69 90 GLU A N 1
ATOM 693 C CA . GLU A 1 90 ? 2.345 -5.313 -14.932 1.00 87.69 90 GLU A CA 1
ATOM 694 C C . GLU A 1 90 ? 3.565 -5.352 -14.016 1.00 87.69 90 GLU A C 1
ATOM 696 O O . GLU A 1 90 ? 3.388 -5.254 -12.802 1.00 87.69 90 GLU A O 1
ATOM 701 N N . ASP A 1 91 ? 4.774 -5.349 -14.581 1.00 89.75 91 ASP A N 1
ATOM 702 C CA . ASP A 1 91 ? 6.032 -5.213 -13.843 1.00 89.75 91 ASP A CA 1
ATOM 703 C C . ASP A 1 91 ? 6.057 -3.906 -13.043 1.00 89.75 91 ASP A C 1
ATOM 705 O O . ASP A 1 91 ? 6.310 -3.887 -11.836 1.00 89.75 91 ASP A O 1
ATOM 709 N N . VAL A 1 92 ? 5.729 -2.786 -13.701 1.00 91.12 92 VAL A N 1
ATOM 710 C CA . VAL A 1 92 ? 5.671 -1.467 -13.049 1.00 91.12 92 VAL A CA 1
ATOM 711 C C . VAL A 1 92 ? 4.622 -1.454 -11.941 1.00 91.12 92 VAL A C 1
ATOM 713 O O . VAL A 1 92 ? 4.854 -0.862 -10.886 1.00 91.12 92 VAL A O 1
ATOM 716 N N . ARG A 1 93 ? 3.470 -2.095 -12.160 1.00 91.50 93 ARG A N 1
ATOM 717 C CA . ARG A 1 93 ? 2.408 -2.222 -11.156 1.00 91.50 93 ARG A CA 1
ATOM 718 C C . ARG A 1 93 ? 2.880 -3.036 -9.954 1.00 91.50 93 ARG A C 1
ATOM 720 O O . ARG A 1 93 ? 2.698 -2.575 -8.828 1.00 91.50 93 ARG A O 1
ATOM 727 N N . ALA A 1 94 ? 3.465 -4.210 -10.183 1.00 91.38 94 ALA A N 1
ATOM 728 C CA . ALA A 1 94 ? 3.956 -5.092 -9.131 1.00 91.38 94 ALA A CA 1
ATOM 729 C C . ALA A 1 94 ? 5.037 -4.394 -8.297 1.00 91.38 94 ALA A C 1
ATOM 731 O O . ALA A 1 94 ? 4.923 -4.323 -7.072 1.00 91.38 94 ALA A O 1
ATOM 732 N N . GLU A 1 95 ? 6.013 -3.765 -8.955 1.00 94.31 95 GLU A N 1
ATOM 733 C CA . GLU A 1 95 ? 7.046 -2.989 -8.273 1.00 94.31 95 GLU A CA 1
ATOM 734 C C . GLU A 1 95 ? 6.435 -1.812 -7.498 1.00 94.31 95 GLU A C 1
ATOM 736 O O . GLU A 1 95 ? 6.832 -1.539 -6.368 1.00 94.31 95 GLU A O 1
ATOM 741 N N . PHE A 1 96 ? 5.427 -1.120 -8.041 1.00 95.12 96 PHE A N 1
ATOM 742 C CA . PHE A 1 96 ? 4.767 -0.034 -7.313 1.00 95.12 96 PHE A CA 1
ATOM 743 C C . PHE A 1 96 ? 4.096 -0.532 -6.027 1.00 95.12 96 PHE A C 1
ATOM 745 O O . PHE A 1 96 ? 4.232 0.114 -4.989 1.00 95.12 96 PHE A O 1
ATOM 752 N N . VAL A 1 97 ? 3.409 -1.677 -6.075 1.00 95.19 97 VAL A N 1
ATOM 753 C CA . VAL A 1 97 ? 2.793 -2.315 -4.899 1.00 95.19 97 VAL A CA 1
ATOM 754 C C . VAL A 1 97 ? 3.850 -2.648 -3.847 1.00 95.19 97 VAL A C 1
ATOM 756 O O . VAL A 1 97 ? 3.695 -2.259 -2.688 1.00 95.19 97 VAL A O 1
ATOM 759 N N . VAL A 1 98 ? 4.958 -3.276 -4.252 1.00 95.94 98 VAL A N 1
ATOM 760 C CA . VAL A 1 98 ? 6.090 -3.575 -3.360 1.00 95.94 98 VAL A CA 1
ATOM 761 C C . VAL A 1 98 ? 6.619 -2.296 -2.712 1.00 95.94 98 VAL A C 1
ATOM 763 O O . VAL A 1 98 ? 6.770 -2.225 -1.495 1.00 95.94 98 VAL A O 1
ATOM 766 N N . GLN A 1 99 ? 6.830 -1.243 -3.500 1.00 96.94 99 GLN A N 1
ATOM 767 C CA . GLN A 1 99 ? 7.357 0.028 -3.006 1.00 96.94 99 GLN A CA 1
ATOM 768 C C . GLN A 1 99 ? 6.371 0.778 -2.091 1.00 96.94 99 GLN A C 1
ATOM 770 O O . GLN A 1 99 ? 6.804 1.524 -1.210 1.00 96.94 99 GLN A O 1
ATOM 775 N N . VAL A 1 100 ? 5.055 0.594 -2.257 1.00 97.19 100 VAL A N 1
ATOM 776 C CA . VAL A 1 100 ? 4.037 1.108 -1.321 1.00 97.19 100 VAL A CA 1
ATOM 777 C C . VAL A 1 100 ? 4.118 0.379 0.016 1.00 97.19 100 VAL A C 1
ATOM 779 O O . VAL A 1 100 ? 4.160 1.038 1.055 1.00 97.19 100 VAL A O 1
ATOM 782 N N . LEU A 1 101 ? 4.181 -0.953 0.002 1.00 97.06 101 LEU A N 1
ATOM 783 C CA . LEU A 1 101 ? 4.293 -1.761 1.219 1.00 97.06 101 LEU A CA 1
ATOM 784 C C . LEU A 1 101 ? 5.607 -1.491 1.963 1.00 97.06 101 LEU A C 1
ATOM 786 O O . LEU A 1 101 ? 5.615 -1.365 3.188 1.00 97.06 101 LEU A O 1
ATOM 790 N N . GLU A 1 102 ? 6.704 -1.317 1.229 1.00 96.62 102 GLU A N 1
ATOM 791 C CA . GLU A 1 102 ? 8.003 -0.936 1.785 1.00 96.62 102 GLU A CA 1
ATOM 792 C C . GLU A 1 102 ? 7.964 0.473 2.393 1.00 96.62 102 GLU A C 1
ATOM 794 O O . GLU A 1 102 ? 8.486 0.710 3.487 1.00 96.62 102 GLU A O 1
ATOM 799 N N . ALA A 1 103 ? 7.301 1.426 1.727 1.00 96.06 103 ALA A N 1
ATOM 800 C CA . ALA A 1 103 ? 7.096 2.764 2.273 1.00 96.06 103 ALA A CA 1
ATOM 801 C C . ALA A 1 103 ? 6.268 2.715 3.563 1.00 96.06 103 ALA A C 1
ATOM 803 O O . ALA A 1 103 ? 6.653 3.339 4.553 1.00 96.06 103 ALA A O 1
ATOM 804 N N . ALA A 1 104 ? 5.181 1.942 3.579 1.00 96.12 104 ALA A N 1
ATOM 805 C CA . ALA A 1 104 ? 4.364 1.738 4.766 1.00 96.12 104 ALA A CA 1
ATOM 806 C C . ALA A 1 104 ? 5.175 1.108 5.908 1.00 96.12 104 ALA A C 1
ATOM 808 O O . ALA A 1 104 ? 5.025 1.530 7.051 1.00 96.12 104 ALA A O 1
ATOM 809 N N . ALA A 1 105 ? 6.092 0.182 5.624 1.00 96.06 105 ALA A N 1
ATOM 810 C CA . ALA A 1 105 ? 6.926 -0.457 6.641 1.00 96.06 105 ALA A CA 1
ATOM 811 C C . ALA A 1 105 ? 8.009 0.473 7.217 1.00 96.06 105 ALA A C 1
ATOM 813 O O . ALA A 1 105 ? 8.260 0.451 8.420 1.00 96.06 105 ALA A O 1
ATOM 814 N N . THR A 1 106 ? 8.645 1.297 6.380 1.00 94.62 106 THR A N 1
ATOM 815 C CA . THR A 1 106 ? 9.924 1.942 6.737 1.00 94.62 106 THR A CA 1
ATOM 816 C C . THR A 1 106 ? 9.876 3.460 6.863 1.00 94.62 106 THR A C 1
ATOM 818 O O . THR A 1 106 ? 10.771 4.051 7.470 1.00 94.62 106 THR A O 1
ATOM 821 N N . MET A 1 107 ? 8.880 4.141 6.285 1.00 91.38 107 MET A N 1
ATOM 822 C CA . MET A 1 107 ? 8.915 5.603 6.252 1.00 91.38 107 MET A CA 1
ATOM 823 C C . MET A 1 107 ? 8.623 6.215 7.634 1.00 91.38 107 MET A C 1
ATOM 825 O O . MET A 1 107 ? 7.714 5.763 8.329 1.00 91.38 107 MET A O 1
ATOM 829 N N . PRO A 1 108 ? 9.313 7.286 8.048 1.00 89.50 108 PRO A N 1
ATOM 830 C CA . PRO A 1 108 ? 8.936 7.995 9.264 1.00 89.50 108 PRO A CA 1
ATOM 831 C C . PRO A 1 108 ? 7.572 8.675 9.077 1.00 89.50 108 PRO A C 1
ATOM 833 O O . PRO A 1 108 ? 7.341 9.3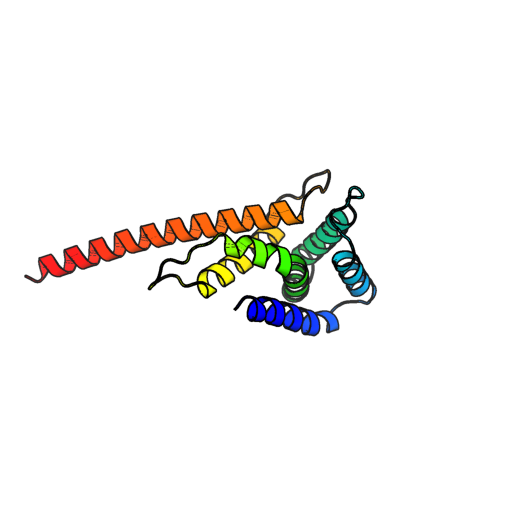58 8.070 1.00 89.50 108 PRO A O 1
ATOM 836 N N . LEU A 1 109 ? 6.682 8.491 10.052 1.00 86.62 109 LEU A N 1
ATOM 837 C CA . LEU A 1 109 ? 5.401 9.190 10.124 1.00 86.62 109 LEU A CA 1
ATOM 838 C C . LEU A 1 109 ? 5.650 10.595 10.701 1.00 86.62 109 LEU A C 1
ATOM 840 O O . LEU A 1 109 ? 6.403 10.720 11.668 1.00 86.62 109 LEU A O 1
ATOM 844 N N . PRO A 1 110 ? 5.133 11.670 10.077 1.00 79.81 110 PRO A N 1
ATOM 845 C CA . PRO A 1 110 ? 5.366 13.018 10.579 1.00 79.81 110 PRO A CA 1
ATOM 846 C C . PRO A 1 110 ? 4.640 13.271 11.907 1.00 79.81 110 PRO A C 1
ATOM 848 O O . PRO A 1 110 ? 3.567 12.714 12.108 1.00 79.81 110 PRO A O 1
ATOM 851 N N . PRO A 1 111 ? 5.142 14.183 12.758 1.00 78.69 111 PRO A N 1
ATOM 852 C CA . PRO A 1 111 ? 4.491 14.514 14.029 1.00 78.69 111 PRO A CA 1
ATOM 853 C C . PRO A 1 111 ? 3.079 15.093 13.877 1.00 78.69 111 PRO A C 1
ATOM 855 O O . PRO A 1 111 ? 2.241 14.911 14.751 1.00 78.69 111 PRO A O 1
ATOM 858 N N . ASP A 1 112 ? 2.812 15.806 12.778 1.00 81.00 112 ASP A N 1
ATOM 859 C CA . ASP A 1 112 ? 1.507 16.407 12.484 1.00 81.00 112 ASP A CA 1
ATOM 860 C C . ASP A 1 112 ? 0.573 15.466 11.710 1.00 81.00 112 ASP A C 1
ATOM 862 O O . ASP A 1 112 ? -0.568 15.834 11.431 1.00 81.00 112 ASP A O 1
ATOM 866 N N . LEU A 1 113 ? 1.062 14.270 11.359 1.00 80.12 113 LEU A N 1
ATOM 867 C CA . LEU A 1 113 ? 0.360 13.233 10.604 1.00 80.12 113 LEU A CA 1
ATOM 868 C C . LEU A 1 113 ? -0.203 13.708 9.265 1.00 80.12 113 LEU A C 1
ATOM 870 O O . LEU A 1 113 ? -1.005 13.012 8.667 1.00 80.12 113 LEU A O 1
ATOM 874 N N . ARG A 1 114 ? 0.224 14.856 8.737 1.00 81.56 114 ARG A N 1
ATOM 875 C CA . ARG A 1 114 ? -0.373 15.386 7.511 1.00 81.56 114 ARG A CA 1
ATOM 876 C C . ARG A 1 114 ? 0.158 14.673 6.275 1.00 81.56 114 ARG A C 1
ATOM 878 O O . ARG A 1 114 ? 1.368 14.476 6.105 1.00 81.56 114 ARG A O 1
ATOM 885 N N . PHE A 1 115 ? -0.758 14.389 5.353 1.00 85.25 115 PHE A N 1
ATOM 886 C CA . PHE A 1 115 ? -0.488 13.867 4.020 1.00 85.25 115 PHE A CA 1
ATOM 887 C C . PHE A 1 115 ? 0.176 12.479 4.013 1.00 85.25 115 PHE A C 1
ATOM 889 O O . PHE A 1 115 ? 1.045 12.224 3.168 1.00 85.25 115 PHE A O 1
ATOM 896 N N . VAL A 1 116 ? -0.207 11.575 4.923 1.00 90.12 116 VAL A N 1
ATOM 897 C CA . VAL A 1 116 ? 0.380 10.222 5.032 1.00 90.12 116 VAL A CA 1
ATOM 898 C C . VAL A 1 116 ? 0.243 9.476 3.706 1.00 90.12 116 VAL A C 1
ATOM 900 O O . VAL A 1 116 ? 1.244 9.001 3.163 1.00 90.12 116 VAL A O 1
ATOM 903 N N . GLU A 1 117 ? -0.962 9.468 3.129 1.00 91.94 117 GLU A N 1
ATOM 904 C CA . GLU A 1 117 ? -1.248 8.852 1.828 1.00 91.94 117 GLU A CA 1
ATOM 905 C C . GLU A 1 117 ? -0.305 9.377 0.741 1.00 91.94 117 GLU A C 1
ATOM 907 O O . GLU A 1 117 ? 0.444 8.626 0.111 1.00 91.94 117 GLU A O 1
ATOM 912 N N . ARG A 1 118 ? -0.288 10.702 0.557 1.00 90.88 118 ARG A N 1
ATOM 913 C CA . ARG A 1 118 ? 0.517 11.354 -0.479 1.00 90.88 118 ARG A CA 1
ATOM 914 C C . ARG A 1 118 ? 1.999 11.046 -0.299 1.00 90.88 118 ARG A C 1
ATOM 916 O O . ARG A 1 118 ? 2.696 10.823 -1.289 1.00 90.88 118 ARG A O 1
ATOM 923 N N . ARG A 1 119 ? 2.500 11.026 0.937 1.00 92.12 119 ARG A N 1
ATOM 924 C CA . ARG A 1 119 ? 3.902 10.703 1.224 1.00 92.12 119 ARG A CA 1
ATOM 925 C C . ARG A 1 119 ? 4.239 9.267 0.844 1.00 92.12 119 ARG A C 1
ATOM 927 O O . ARG A 1 119 ? 5.258 9.077 0.180 1.00 92.12 119 ARG A O 1
ATOM 934 N N . MET A 1 120 ? 3.389 8.295 1.177 1.00 93.69 120 MET A N 1
ATOM 935 C CA . MET A 1 120 ? 3.594 6.900 0.769 1.00 93.69 120 MET A CA 1
ATOM 936 C C . MET A 1 120 ? 3.598 6.757 -0.755 1.00 93.69 120 MET A C 1
ATOM 938 O O . MET A 1 120 ? 4.539 6.202 -1.315 1.00 93.69 120 MET A O 1
ATOM 942 N N . ILE A 1 121 ? 2.619 7.346 -1.450 1.00 95.00 121 ILE A N 1
ATOM 943 C CA . ILE A 1 121 ? 2.518 7.280 -2.918 1.00 95.00 121 ILE A CA 1
ATOM 944 C C . ILE A 1 121 ? 3.719 7.953 -3.603 1.00 95.00 121 ILE A C 1
ATOM 946 O O . ILE A 1 121 ? 4.256 7.451 -4.597 1.00 95.00 121 ILE A O 1
ATOM 950 N N . LEU A 1 122 ? 4.189 9.090 -3.078 1.00 93.75 122 LEU A N 1
ATOM 951 C CA . LEU A 1 122 ? 5.377 9.766 -3.601 1.00 93.75 122 LEU A CA 1
ATOM 952 C C . LEU A 1 122 ? 6.654 8.961 -3.353 1.00 93.75 122 LEU A C 1
ATOM 954 O O . LEU A 1 122 ? 7.480 8.866 -4.265 1.00 93.75 122 LEU A O 1
ATOM 958 N N . ARG A 1 123 ? 6.807 8.382 -2.156 1.00 94.50 123 ARG A N 1
ATOM 959 C CA . ARG A 1 123 ? 7.926 7.505 -1.788 1.00 94.50 123 ARG A CA 1
ATOM 960 C C . ARG A 1 123 ? 7.966 6.285 -2.705 1.00 94.50 123 ARG A C 1
ATOM 962 O O . ARG A 1 123 ? 9.002 6.042 -3.321 1.00 94.50 123 ARG A O 1
ATOM 969 N N . ALA A 1 124 ? 6.832 5.614 -2.888 1.00 95.62 124 ALA A N 1
ATOM 970 C CA . ALA A 1 124 ? 6.715 4.464 -3.772 1.00 95.62 124 ALA A CA 1
ATOM 971 C C . ALA A 1 124 ? 7.095 4.821 -5.216 1.00 95.62 124 ALA A C 1
ATOM 973 O O . ALA A 1 124 ? 7.954 4.189 -5.827 1.00 95.62 124 ALA A O 1
ATOM 974 N N . GLY A 1 125 ? 6.574 5.939 -5.733 1.00 93.94 125 GLY A N 1
ATOM 975 C CA . GLY A 1 125 ? 6.932 6.414 -7.069 1.00 93.94 125 GLY A CA 1
ATOM 976 C C . GLY A 1 125 ? 8.403 6.832 -7.224 1.00 93.94 125 GLY A C 1
ATOM 977 O O . GLY A 1 125 ? 8.931 6.838 -8.337 1.00 93.94 125 GLY A O 1
ATOM 978 N N . GLN A 1 126 ? 9.097 7.222 -6.150 1.00 94.56 126 GLN A N 1
ATOM 979 C CA . GLN A 1 126 ? 10.555 7.403 -6.179 1.00 94.56 126 GLN A CA 1
ATOM 980 C C . GLN A 1 126 ? 11.280 6.055 -6.237 1.00 94.56 126 GLN A C 1
ATOM 982 O O . GLN A 1 126 ? 12.243 5.944 -6.996 1.00 94.56 126 GLN A O 1
ATOM 987 N N . GLY A 1 127 ? 10.807 5.057 -5.486 1.00 93.81 127 GLY A N 1
ATOM 988 C CA . GLY A 1 127 ? 11.298 3.679 -5.515 1.00 93.81 127 GLY A CA 1
ATOM 989 C C . GLY A 1 127 ? 11.251 3.087 -6.920 1.00 93.81 127 GLY A C 1
ATOM 990 O O . GLY A 1 127 ? 12.301 2.788 -7.485 1.00 93.81 127 GLY A O 1
ATOM 991 N N . VAL A 1 128 ? 10.074 3.093 -7.552 1.00 93.31 128 VAL A N 1
ATOM 992 C CA . VAL A 1 128 ? 9.892 2.597 -8.930 1.00 93.31 128 VAL A CA 1
ATOM 993 C C . VAL A 1 128 ? 10.816 3.314 -9.917 1.00 93.31 128 VAL A C 1
ATOM 995 O O . VAL A 1 128 ? 11.467 2.687 -10.744 1.00 93.31 128 VAL A O 1
ATOM 998 N N . ARG A 1 129 ? 10.966 4.643 -9.815 1.00 91.62 129 ARG A N 1
ATOM 999 C CA . ARG A 1 129 ? 11.899 5.385 -10.686 1.00 91.62 129 ARG A CA 1
ATOM 1000 C C . ARG A 1 129 ? 13.359 4.989 -10.482 1.00 91.62 129 ARG A C 1
ATOM 1002 O O . ARG A 1 129 ? 14.126 5.021 -11.443 1.00 91.62 129 ARG A O 1
ATOM 1009 N N . ARG A 1 130 ? 13.770 4.671 -9.252 1.00 92.06 130 ARG A N 1
ATOM 1010 C CA . ARG A 1 130 ? 15.126 4.175 -8.966 1.00 92.06 130 ARG A CA 1
ATOM 1011 C C . ARG A 1 130 ? 15.312 2.771 -9.525 1.00 92.06 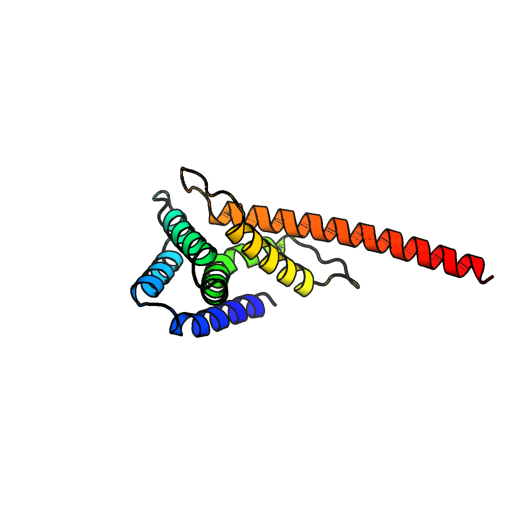130 ARG A C 1
ATOM 1013 O O . ARG A 1 130 ? 16.332 2.535 -10.166 1.00 92.06 130 ARG A O 1
ATOM 1020 N N . TRP A 1 131 ? 14.325 1.900 -9.341 1.00 91.94 131 TRP A N 1
ATOM 1021 C CA . TRP A 1 131 ? 14.308 0.558 -9.910 1.00 91.94 131 TRP A CA 1
ATOM 1022 C C . TRP A 1 131 ? 14.427 0.595 -11.443 1.00 91.94 131 TRP A C 1
ATOM 1024 O O . TRP A 1 131 ? 15.394 0.065 -11.979 1.00 91.94 131 TRP A O 1
ATOM 1034 N N . LEU A 1 132 ? 13.593 1.379 -12.137 1.00 89.00 132 LEU A N 1
ATOM 1035 C CA . LEU A 1 132 ? 13.666 1.562 -13.598 1.00 89.00 132 LEU A CA 1
ATOM 1036 C C . LEU A 1 132 ? 15.037 2.068 -14.085 1.00 89.00 132 LEU A C 1
ATOM 1038 O O . LEU A 1 132 ? 15.508 1.709 -15.163 1.00 89.00 132 LEU A O 1
ATOM 1042 N N . ARG A 1 133 ? 15.705 2.942 -13.320 1.00 88.62 133 ARG A N 1
ATOM 1043 C CA . ARG A 1 133 ? 17.070 3.398 -13.654 1.00 88.62 133 ARG A CA 1
ATOM 1044 C C . ARG A 1 133 ? 18.105 2.294 -13.460 1.00 88.62 133 ARG A C 1
ATOM 1046 O O . ARG A 1 133 ? 19.016 2.186 -14.276 1.00 88.62 133 ARG A O 1
ATOM 1053 N N . LYS A 1 134 ? 17.988 1.515 -12.381 1.00 88.06 134 LYS A N 1
ATOM 1054 C CA . LYS A 1 134 ? 18.874 0.378 -12.104 1.00 88.06 134 LYS A CA 1
ATOM 1055 C C . LYS A 1 134 ? 18.752 -0.666 -13.211 1.00 88.06 134 LYS A C 1
ATOM 1057 O O . LYS A 1 134 ? 19.771 -1.117 -13.719 1.00 88.06 134 LYS A O 1
ATOM 1062 N N . GLU A 1 135 ? 17.526 -0.953 -13.623 1.00 86.50 135 GLU A N 1
ATOM 1063 C CA . GLU A 1 135 ? 17.216 -1.933 -14.656 1.00 86.50 135 GLU A CA 1
ATOM 1064 C C . GLU A 1 135 ? 17.760 -1.518 -16.031 1.00 86.50 135 GLU A C 1
ATOM 1066 O O . GLU A 1 135 ? 18.485 -2.278 -16.671 1.00 86.50 135 GLU A O 1
ATOM 1071 N N . ARG A 1 136 ? 17.558 -0.255 -16.438 1.00 84.75 136 ARG A N 1
ATOM 1072 C CA . ARG A 1 136 ? 18.188 0.290 -17.658 1.00 84.75 136 ARG A CA 1
ATOM 1073 C C . ARG A 1 136 ? 19.712 0.188 -17.642 1.00 84.75 136 ARG A C 1
ATOM 1075 O O . ARG A 1 136 ? 20.318 -0.137 -18.659 1.00 84.75 136 ARG A O 1
ATOM 1082 N N . ARG A 1 137 ? 20.341 0.463 -16.495 1.00 84.50 137 ARG A N 1
ATOM 1083 C CA . ARG A 1 137 ? 21.800 0.365 -16.351 1.00 84.50 137 ARG A CA 1
ATOM 1084 C C . ARG A 1 137 ? 22.287 -1.076 -16.474 1.00 84.50 137 ARG A C 1
ATOM 1086 O O . ARG A 1 137 ? 23.286 -1.315 -17.141 1.00 84.50 137 ARG A O 1
ATOM 1093 N N . TRP A 1 138 ? 21.596 -2.012 -15.828 1.00 82.88 138 TRP A N 1
ATOM 1094 C CA . TRP A 1 138 ? 21.945 -3.428 -15.883 1.00 82.88 138 TRP A CA 1
ATOM 1095 C C . TRP A 1 138 ? 21.869 -3.958 -17.319 1.00 82.88 138 TRP A C 1
ATOM 1097 O O . TRP A 1 138 ? 22.833 -4.550 -17.796 1.00 82.88 138 TRP A O 1
ATOM 1107 N N . ARG A 1 139 ? 20.810 -3.610 -18.061 1.00 80.50 139 ARG A N 1
ATOM 1108 C CA . ARG A 1 139 ? 20.670 -3.969 -19.483 1.00 80.50 139 ARG A CA 1
ATOM 1109 C C . ARG A 1 139 ? 21.773 -3.406 -20.365 1.00 80.50 139 ARG A C 1
ATOM 1111 O O . ARG A 1 139 ? 22.322 -4.144 -21.173 1.00 80.50 139 ARG A O 1
ATOM 1118 N N . GLY A 1 140 ? 22.122 -2.128 -20.195 1.00 76.94 140 GLY A N 1
ATOM 1119 C CA . GLY A 1 140 ? 23.227 -1.526 -20.947 1.00 76.94 140 GLY A CA 1
ATOM 1120 C C . GLY A 1 140 ? 24.545 -2.278 -20.733 1.00 76.94 140 GLY A C 1
ATOM 1121 O O . GLY A 1 140 ? 25.298 -2.500 -21.680 1.00 76.94 140 GLY A O 1
ATOM 1122 N N . ASN A 1 141 ? 24.794 -2.744 -19.507 1.00 76.69 141 ASN A N 1
ATOM 1123 C CA . ASN A 1 141 ? 25.976 -3.545 -19.200 1.00 76.69 141 ASN A CA 1
ATOM 1124 C C . ASN A 1 141 ? 25.911 -4.949 -19.833 1.00 76.69 141 ASN A C 1
ATOM 1126 O O . ASN A 1 141 ? 26.906 -5.386 -20.402 1.00 76.69 141 ASN A O 1
ATOM 1130 N N . CYS A 1 142 ? 24.764 -5.636 -19.780 1.00 75.25 142 CYS A N 1
ATOM 1131 C CA . CYS A 1 142 ? 24.589 -6.962 -20.391 1.00 75.25 142 CYS A CA 1
ATOM 1132 C C . CYS A 1 142 ? 24.745 -6.928 -21.918 1.00 75.25 142 CYS A C 1
ATOM 1134 O O . CYS A 1 142 ? 25.509 -7.719 -22.461 1.00 75.25 142 CYS A O 1
ATOM 1136 N N . GLN A 1 143 ? 24.126 -5.956 -22.595 1.00 69.88 143 GLN A N 1
ATOM 1137 C CA . GLN A 1 143 ? 24.267 -5.774 -24.047 1.00 69.88 143 GLN A CA 1
ATOM 1138 C C . GLN A 1 143 ? 25.718 -5.489 -24.456 1.00 69.88 143 GLN A C 1
ATOM 1140 O O . GLN A 1 143 ? 26.194 -5.974 -25.480 1.00 69.88 143 GLN A O 1
ATOM 1145 N N . THR A 1 144 ? 26.448 -4.720 -23.639 1.00 70.75 144 THR A N 1
ATOM 1146 C CA . THR A 1 144 ? 27.869 -4.446 -23.889 1.00 70.75 144 THR A CA 1
ATOM 1147 C C . THR A 1 144 ? 28.693 -5.735 -23.808 1.00 70.75 144 THR A C 1
ATOM 1149 O O . THR A 1 144 ? 29.533 -5.965 -24.673 1.00 70.75 144 THR A O 1
ATOM 1152 N N . LEU A 1 145 ? 28.431 -6.603 -22.825 1.00 66.12 145 LEU A N 1
ATOM 1153 C CA . LEU A 1 145 ? 29.129 -7.885 -22.675 1.00 66.12 145 LEU A CA 1
ATOM 1154 C C . LEU A 1 145 ? 28.811 -8.870 -23.809 1.00 66.12 145 LEU A C 1
ATOM 1156 O O . LEU A 1 145 ? 29.732 -9.484 -24.341 1.00 66.12 145 LEU A O 1
ATOM 1160 N N . GLU A 1 146 ? 27.548 -8.974 -24.227 1.00 64.19 146 GLU A N 1
ATOM 1161 C CA . GLU A 1 146 ? 27.146 -9.797 -25.379 1.00 64.19 146 GLU A CA 1
ATOM 1162 C C . GLU A 1 146 ? 27.850 -9.335 -26.665 1.00 64.19 146 GLU A C 1
ATOM 1164 O O . GLU A 1 146 ? 28.435 -10.144 -27.384 1.00 64.19 146 GLU A O 1
ATOM 1169 N N . SER A 1 147 ? 27.918 -8.019 -26.899 1.00 63.44 147 SER A N 1
ATOM 1170 C CA . SER A 1 147 ? 28.597 -7.454 -28.075 1.00 63.44 147 SER A CA 1
ATOM 1171 C C . SER A 1 147 ? 30.121 -7.657 -28.089 1.00 63.44 147 SER A C 1
ATOM 1173 O O . SER A 1 147 ? 30.743 -7.605 -29.153 1.00 63.44 147 SER A O 1
ATOM 1175 N N . LEU A 1 148 ? 30.736 -7.858 -26.918 1.00 66.06 148 LEU A N 1
ATOM 1176 C CA . LEU A 1 148 ? 32.158 -8.185 -26.785 1.00 66.06 148 LEU A CA 1
ATOM 1177 C C . LEU A 1 148 ? 32.398 -9.682 -27.019 1.00 66.06 148 LEU A C 1
ATOM 1179 O O . LEU A 1 148 ? 33.307 -10.031 -27.768 1.00 66.06 148 LEU A O 1
ATOM 1183 N N . ALA A 1 149 ? 31.537 -10.549 -26.482 1.00 63.97 149 ALA A N 1
ATOM 1184 C CA . ALA A 1 149 ? 31.603 -11.995 -26.699 1.00 63.97 149 ALA A CA 1
ATOM 1185 C C . ALA A 1 149 ? 31.410 -12.386 -28.181 1.00 63.97 149 ALA A C 1
ATOM 1187 O O . ALA A 1 149 ? 32.092 -13.278 -28.685 1.00 63.97 149 ALA A O 1
ATOM 1188 N N . GLU A 1 150 ? 30.540 -11.683 -28.915 1.00 63.53 150 GLU A N 1
ATOM 1189 C CA . GLU A 1 150 ? 30.340 -11.904 -30.357 1.00 63.53 150 GLU A CA 1
ATOM 1190 C C . GLU A 1 150 ? 31.534 -11.462 -31.220 1.00 63.53 150 GLU A C 1
ATOM 1192 O O . GLU A 1 150 ? 31.738 -11.996 -32.313 1.00 63.53 150 GLU A O 1
ATOM 1197 N N . LYS A 1 151 ? 32.331 -10.493 -30.751 1.00 61.59 151 LYS A N 1
ATOM 1198 C CA . LYS A 1 151 ? 33.532 -10.024 -31.461 1.00 61.59 151 LYS A CA 1
ATOM 1199 C C . LYS A 1 151 ? 34.745 -10.923 -31.248 1.00 61.59 151 LYS A C 1
ATOM 1201 O O . LYS A 1 151 ? 35.593 -10.957 -32.126 1.00 61.59 151 LYS A O 1
ATOM 1206 N N . GLU A 1 152 ? 34.824 -11.640 -30.131 1.00 59.53 152 GLU A N 1
ATOM 1207 C CA . GLU A 1 152 ? 35.919 -12.582 -29.846 1.00 59.53 152 GLU A CA 1
ATOM 1208 C C . GLU A 1 152 ? 35.724 -13.963 -30.501 1.00 59.53 152 GLU A C 1
ATOM 1210 O O . GLU A 1 152 ? 36.672 -14.736 -30.592 1.00 59.53 152 GLU A O 1
ATOM 1215 N N . SER A 1 153 ? 34.516 -14.275 -30.991 1.00 54.91 153 SER A N 1
ATOM 1216 C CA . SER A 1 153 ? 34.219 -15.513 -31.740 1.00 54.91 153 SER A CA 1
ATOM 1217 C C . SER A 1 153 ? 34.339 -15.376 -33.270 1.00 54.91 153 SER A C 1
ATOM 1219 O O . SER A 1 153 ? 33.938 -16.289 -33.994 1.00 54.91 153 SER A O 1
ATOM 1221 N N . LYS A 1 154 ? 34.861 -14.251 -33.774 1.00 49.81 154 LYS A N 1
ATOM 1222 C CA . LYS A 1 154 ? 35.184 -14.021 -35.193 1.00 49.81 154 LYS A CA 1
ATOM 1223 C C . LYS A 1 154 ? 36.678 -13.808 -35.374 1.00 49.81 154 LYS A C 1
ATOM 1225 O O . LYS A 1 154 ? 37.192 -14.307 -36.397 1.00 49.81 154 LYS A O 1
#

Radius of gyration: 19.11 Å; chains: 1; bounding box: 52×35×51 Å